Protein AF-A0A1V9XR32-F1 (afdb_monomer_lite)

Organism: NCBI:txid418985

InterPro domains:
  IPR031424 UPAR/Ly6 domain-containing protein Quiver-like [PF17064] (12-61)

Structure (mmCIF, N/CA/C/O backbone):
data_AF-A0A1V9XR32-F1
#
_entry.id   AF-A0A1V9XR32-F1
#
loop_
_atom_site.group_PDB
_atom_site.id
_atom_site.type_symbol
_atom_site.label_atom_id
_atom_site.label_alt_id
_atom_site.label_comp_id
_atom_site.label_asym_id
_atom_site.label_entity_id
_atom_site.label_seq_id
_atom_site.pdbx_PDB_ins_code
_atom_site.Cartn_x
_atom_site.Cartn_y
_atom_site.Cartn_z
_atom_site.occupancy
_atom_site.B_iso_or_equiv
_atom_site.auth_seq_id
_atom_site.auth_comp_id
_atom_site.auth_asym_id
_atom_site.auth_atom_id
_atom_site.pdbx_PDB_model_num
ATOM 1 N N . MET A 1 1 ? 38.010 -7.715 -10.475 1.00 38.09 1 MET A N 1
ATOM 2 C CA . MET A 1 1 ? 37.285 -7.477 -9.208 1.00 38.09 1 MET A CA 1
ATOM 3 C C . MET A 1 1 ? 35.847 -7.130 -9.558 1.00 38.09 1 MET A C 1
ATOM 5 O O . MET A 1 1 ? 35.606 -6.040 -10.053 1.00 38.09 1 MET A O 1
ATOM 9 N N . ILE A 1 2 ? 34.921 -8.083 -9.429 1.00 45.72 2 ILE A N 1
ATOM 10 C CA . ILE A 1 2 ? 33.496 -7.847 -9.698 1.00 45.72 2 ILE A CA 1
ATOM 11 C C . ILE A 1 2 ? 32.897 -7.323 -8.393 1.00 45.72 2 ILE A C 1
ATOM 13 O O . ILE A 1 2 ? 32.609 -8.096 -7.482 1.00 45.72 2 ILE A O 1
ATOM 17 N N . SER A 1 3 ? 32.801 -6.000 -8.270 1.00 56.41 3 SER A N 1
ATOM 18 C CA . SER A 1 3 ? 32.090 -5.364 -7.162 1.00 56.41 3 SER A CA 1
ATOM 19 C C . SER A 1 3 ? 30.591 -5.536 -7.384 1.00 56.41 3 SER A C 1
ATOM 21 O O . SER A 1 3 ? 29.987 -4.832 -8.191 1.00 56.41 3 SER A O 1
ATOM 23 N N . PHE A 1 4 ? 29.993 -6.486 -6.668 1.00 56.97 4 PHE A N 1
ATOM 24 C CA . PHE A 1 4 ? 28.546 -6.587 -6.527 1.00 56.97 4 PHE A CA 1
ATOM 25 C C . PHE A 1 4 ? 28.066 -5.424 -5.656 1.00 56.97 4 PHE A C 1
ATOM 27 O O . PHE A 1 4 ? 28.194 -5.442 -4.434 1.00 56.97 4 PHE A O 1
ATOM 34 N N . CYS A 1 5 ? 27.542 -4.383 -6.300 1.00 55.00 5 CYS A N 1
ATOM 35 C CA . CYS A 1 5 ? 26.789 -3.344 -5.616 1.00 55.00 5 CYS A CA 1
ATOM 36 C C . CYS A 1 5 ? 25.419 -3.938 -5.257 1.00 55.00 5 CYS A C 1
ATOM 38 O O . CYS A 1 5 ? 24.526 -4.021 -6.100 1.00 55.00 5 CYS A O 1
ATOM 40 N N . SER A 1 6 ? 25.276 -4.431 -4.025 1.00 57.62 6 SER A N 1
ATOM 41 C CA . SER A 1 6 ? 23.984 -4.855 -3.483 1.00 57.62 6 SER A CA 1
ATOM 42 C C . SER A 1 6 ? 23.112 -3.622 -3.263 1.00 57.62 6 SER A C 1
ATOM 44 O O . SER A 1 6 ? 23.097 -3.042 -2.180 1.00 57.62 6 SER A O 1
ATOM 46 N N . PHE A 1 7 ? 22.387 -3.205 -4.301 1.00 56.06 7 PHE A N 1
ATOM 47 C CA . PHE A 1 7 ? 21.276 -2.276 -4.144 1.00 56.06 7 PHE A CA 1
ATOM 48 C C . PHE A 1 7 ? 20.197 -2.991 -3.329 1.00 56.06 7 PHE A C 1
ATOM 50 O O . PHE A 1 7 ? 19.566 -3.937 -3.804 1.00 56.06 7 PHE A O 1
ATOM 57 N N . SER A 1 8 ? 20.001 -2.578 -2.079 1.00 56.31 8 SER A N 1
ATOM 58 C CA . SER A 1 8 ? 18.850 -2.992 -1.286 1.00 56.31 8 SER A CA 1
ATOM 59 C C . SER A 1 8 ? 17.587 -2.498 -1.994 1.00 56.31 8 SER A C 1
ATOM 61 O O . SER A 1 8 ? 17.232 -1.323 -1.936 1.00 56.31 8 SER A O 1
ATOM 63 N N . ALA A 1 9 ? 16.919 -3.393 -2.723 1.00 57.72 9 ALA A N 1
ATOM 64 C CA . ALA A 1 9 ? 15.643 -3.111 -3.362 1.00 57.72 9 ALA A CA 1
ATOM 65 C C . ALA A 1 9 ? 14.566 -2.946 -2.277 1.00 57.72 9 ALA A C 1
ATOM 67 O O . ALA A 1 9 ? 13.857 -3.888 -1.931 1.00 57.72 9 ALA A O 1
ATOM 68 N N . MET A 1 10 ? 14.470 -1.747 -1.701 1.00 65.25 10 MET A N 1
ATOM 69 C CA . MET A 1 10 ? 13.364 -1.350 -0.835 1.00 65.25 10 MET A CA 1
ATOM 70 C C . MET A 1 10 ? 12.113 -1.248 -1.707 1.00 65.25 10 MET A C 1
ATOM 72 O O . MET A 1 10 ? 11.940 -0.299 -2.471 1.00 65.25 10 MET A O 1
ATOM 76 N N . SER A 1 11 ? 11.270 -2.275 -1.656 1.00 71.50 11 SER A N 1
ATOM 77 C CA . SER A 1 11 ? 9.988 -2.285 -2.344 1.00 71.50 11 SER A CA 1
ATOM 78 C C . SER A 1 11 ? 8.919 -1.599 -1.496 1.00 71.50 11 SER A C 1
ATOM 80 O O . SER A 1 11 ? 8.922 -1.675 -0.266 1.00 71.50 11 SER A O 1
ATOM 82 N N . ILE A 1 12 ? 8.017 -0.872 -2.154 1.00 83.56 12 ILE A N 1
ATOM 83 C CA . ILE A 1 12 ? 6.955 -0.141 -1.462 1.00 83.56 12 ILE A CA 1
ATOM 84 C C . ILE A 1 12 ? 5.841 -1.113 -1.117 1.00 83.56 12 ILE A C 1
ATOM 86 O O . ILE A 1 12 ? 5.152 -1.627 -1.997 1.00 83.56 12 ILE A O 1
ATOM 90 N N . LYS A 1 13 ? 5.681 -1.320 0.185 1.00 85.44 13 LYS A N 1
ATOM 91 C CA . LYS A 1 13 ? 4.730 -2.232 0.805 1.00 85.44 13 LYS A CA 1
ATOM 92 C C . LYS A 1 13 ? 3.558 -1.444 1.376 1.00 85.44 13 LYS A C 1
ATOM 94 O O . LYS A 1 13 ? 3.765 -0.592 2.237 1.00 85.44 13 LYS A O 1
ATOM 99 N N . CYS A 1 14 ? 2.341 -1.742 0.932 1.00 87.25 14 CYS A N 1
ATOM 100 C CA . CYS A 1 14 ? 1.129 -1.118 1.462 1.00 87.25 14 CYS A CA 1
ATOM 101 C C . CYS A 1 14 ? 0.030 -2.164 1.687 1.00 87.25 14 CYS A C 1
ATOM 103 O O . CYS A 1 14 ? -0.015 -3.190 1.006 1.00 87.25 14 CYS A O 1
ATOM 105 N N . TRP A 1 15 ? -0.898 -1.872 2.596 1.00 87.44 15 TRP A N 1
ATOM 106 C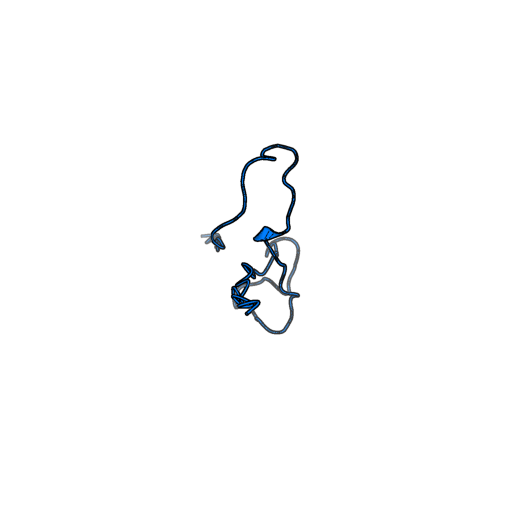 CA . TRP A 1 15 ? -2.170 -2.588 2.660 1.00 87.44 15 TRP A CA 1
ATOM 107 C C . TRP A 1 15 ? -3.100 -2.071 1.566 1.00 87.44 15 TRP A C 1
ATOM 109 O O . TRP A 1 15 ? -3.276 -0.860 1.415 1.00 87.44 15 TRP A O 1
ATOM 119 N N . GLU A 1 16 ? -3.700 -2.987 0.815 1.00 85.44 16 GLU A N 1
ATOM 120 C CA . GLU A 1 16 ? -4.797 -2.679 -0.094 1.00 85.44 16 GLU A CA 1
ATOM 121 C C . GLU A 1 16 ? -6.082 -3.230 0.508 1.00 85.44 16 GLU A C 1
ATOM 123 O O . GLU A 1 16 ? -6.268 -4.440 0.581 1.00 85.44 16 GLU A O 1
ATOM 128 N N . CYS A 1 17 ? -6.955 -2.339 0.967 1.00 84.56 17 CYS A N 1
ATOM 129 C CA . CYS A 1 17 ? -8.254 -2.720 1.492 1.00 84.56 17 CYS A CA 1
ATOM 130 C C . CYS A 1 17 ? -9.258 -1.577 1.357 1.00 84.56 17 CYS A C 1
ATOM 132 O O . CYS A 1 17 ? -8.882 -0.400 1.301 1.00 84.56 17 CYS A O 1
ATOM 134 N N . LYS A 1 18 ? -10.548 -1.921 1.288 1.00 83.56 18 LYS A N 1
ATOM 135 C CA . LYS A 1 18 ? -11.643 -0.948 1.306 1.00 83.56 18 LYS A CA 1
ATOM 136 C C . LYS A 1 18 ? -12.524 -1.229 2.510 1.00 83.56 18 LYS A C 1
ATOM 138 O O . LYS A 1 18 ? -13.239 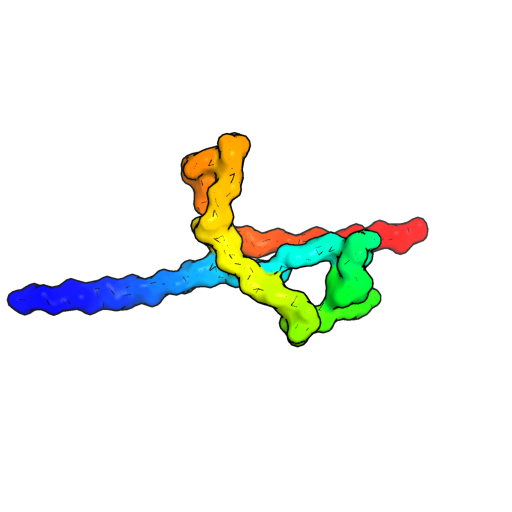-2.219 2.519 1.00 83.56 18 LYS A O 1
ATOM 143 N N . SER A 1 19 ? -12.555 -0.313 3.475 1.00 80.44 19 SER A N 1
ATOM 144 C CA . SER A 1 19 ? -13.347 -0.460 4.708 1.00 80.44 19 SER A CA 1
ATOM 145 C C . SER A 1 19 ? -14.852 -0.663 4.483 1.00 80.44 19 SER A C 1
ATOM 147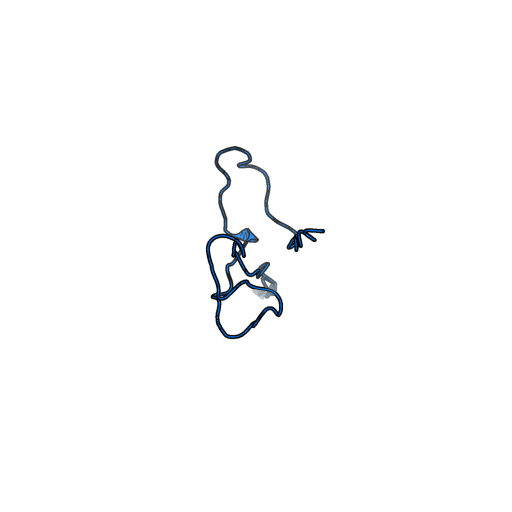 O O . SER A 1 19 ? -15.537 -1.169 5.361 1.00 80.44 19 SER A O 1
ATOM 149 N N . HIS A 1 20 ? -15.380 -0.274 3.317 1.00 79.12 20 HIS A N 1
ATOM 150 C CA . HIS A 1 20 ? -16.777 -0.520 2.952 1.00 79.12 20 HIS A CA 1
ATOM 151 C C . HIS A 1 20 ? -17.063 -1.984 2.571 1.00 79.12 20 HIS A C 1
ATOM 153 O O . HIS A 1 20 ? -18.185 -2.442 2.748 1.00 79.12 20 HIS A O 1
ATOM 159 N N . ALA A 1 21 ? -16.073 -2.697 2.029 1.00 83.06 21 ALA A N 1
ATOM 160 C CA . ALA A 1 21 ? -16.217 -4.079 1.570 1.00 83.06 21 ALA A CA 1
ATOM 161 C C . ALA A 1 21 ? -15.582 -5.083 2.546 1.00 83.06 21 ALA A C 1
ATOM 163 O O . ALA A 1 21 ? -16.115 -6.170 2.743 1.00 83.06 21 ALA A O 1
ATOM 164 N N . ASP A 1 22 ? -14.469 -4.700 3.174 1.00 81.69 22 ASP A N 1
ATOM 165 C CA . ASP A 1 22 ? -13.675 -5.549 4.053 1.00 81.69 22 ASP A CA 1
ATOM 166 C C . ASP A 1 22 ? -13.828 -5.100 5.518 1.00 81.69 22 ASP A C 1
ATOM 168 O O . ASP A 1 22 ? -13.259 -4.068 5.898 1.00 81.69 22 ASP A O 1
ATOM 172 N N . PRO A 1 23 ? -14.521 -5.870 6.383 1.00 81.31 23 PRO A N 1
ATOM 173 C CA . PRO A 1 23 ? -14.673 -5.525 7.801 1.00 81.31 23 PRO A CA 1
ATOM 174 C C . PRO A 1 23 ? -13.338 -5.545 8.565 1.00 81.31 23 PRO A C 1
ATOM 176 O O . PRO A 1 23 ? -13.201 -4.869 9.578 1.00 81.31 23 PRO A O 1
ATOM 179 N N . LEU A 1 24 ? -12.327 -6.258 8.053 1.00 81.06 24 LEU A N 1
ATOM 180 C CA . LEU A 1 24 ? -10.959 -6.275 8.597 1.00 81.06 24 LEU A CA 1
ATOM 181 C C . LEU A 1 24 ? -10.215 -4.941 8.391 1.00 81.06 24 LEU A C 1
ATOM 183 O O . LEU A 1 24 ? -9.249 -4.645 9.084 1.00 81.06 24 LEU A O 1
ATOM 187 N N . CYS A 1 25 ? -10.679 -4.119 7.447 1.00 81.25 25 CYS A N 1
ATOM 188 C CA . CYS A 1 25 ? -10.146 -2.787 7.158 1.00 81.25 25 CYS A CA 1
ATOM 189 C C . CYS A 1 25 ? -10.968 -1.674 7.838 1.00 81.25 25 CYS A C 1
ATOM 191 O O . CYS A 1 25 ? -10.906 -0.513 7.427 1.00 81.25 25 CYS A O 1
ATOM 193 N N . ALA A 1 26 ? -11.787 -2.014 8.839 1.00 79.12 26 ALA A N 1
ATOM 194 C CA . ALA A 1 26 ? -12.576 -1.050 9.597 1.00 79.12 26 ALA A CA 1
ATOM 195 C C . ALA A 1 26 ? -11.697 -0.116 10.454 1.00 79.12 26 ALA A C 1
ATOM 197 O O . ALA A 1 26 ? -10.481 -0.269 10.555 1.00 79.12 26 ALA A O 1
ATOM 198 N N . ASP A 1 27 ? -12.324 0.900 11.048 1.00 7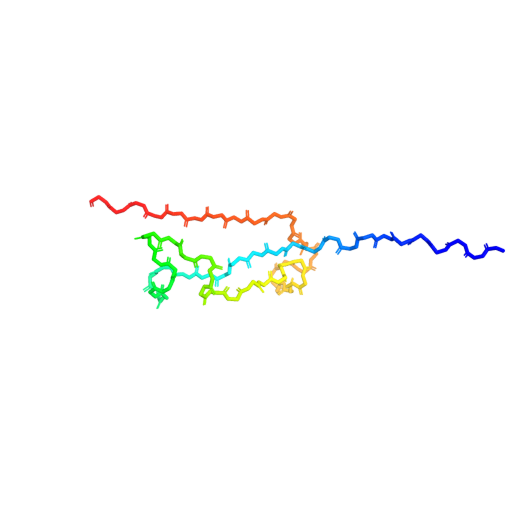5.56 27 ASP A N 1
ATOM 199 C CA . ASP A 1 27 ? -11.715 1.763 12.063 1.00 75.56 27 ASP A CA 1
ATOM 200 C C . ASP A 1 27 ? -12.200 1.239 13.429 1.00 75.56 27 ASP A C 1
ATOM 202 O O . ASP A 1 27 ? -13.412 1.238 13.654 1.00 75.56 27 ASP A O 1
ATOM 206 N N . PRO A 1 28 ? -11.328 0.758 14.332 1.00 80.62 28 PRO A N 1
ATOM 207 C CA . PRO A 1 28 ? -9.864 0.791 14.289 1.00 80.62 28 PRO A CA 1
ATOM 208 C C . PRO A 1 28 ? -9.235 -0.258 13.352 1.00 80.62 28 PRO A C 1
ATOM 210 O O . PRO A 1 28 ? -9.674 -1.401 13.293 1.00 80.62 28 PRO A O 1
ATOM 213 N N . PHE A 1 29 ? -8.164 0.140 12.656 1.00 81.56 29 PHE A N 1
ATOM 214 C CA . PHE A 1 29 ? -7.444 -0.708 11.698 1.00 81.56 29 PHE A CA 1
ATOM 215 C C . PHE A 1 29 ? -6.501 -1.697 12.398 1.00 81.56 29 PHE A C 1
ATOM 217 O O . PHE A 1 29 ? -5.627 -1.267 13.155 1.00 81.56 29 PHE A O 1
ATOM 224 N N . ASP A 1 30 ? -6.620 -2.988 12.076 1.00 83.00 30 ASP A N 1
ATOM 225 C CA . ASP A 1 30 ? -5.742 -4.055 12.570 1.00 83.00 30 ASP A CA 1
ATOM 226 C C . ASP A 1 30 ? -4.712 -4.472 11.502 1.00 83.00 30 ASP A C 1
ATOM 228 O O . ASP A 1 30 ? -5.049 -5.044 10.464 1.00 83.00 30 ASP A O 1
ATOM 232 N N . ASN A 1 31 ? -3.429 -4.205 11.763 1.00 83.12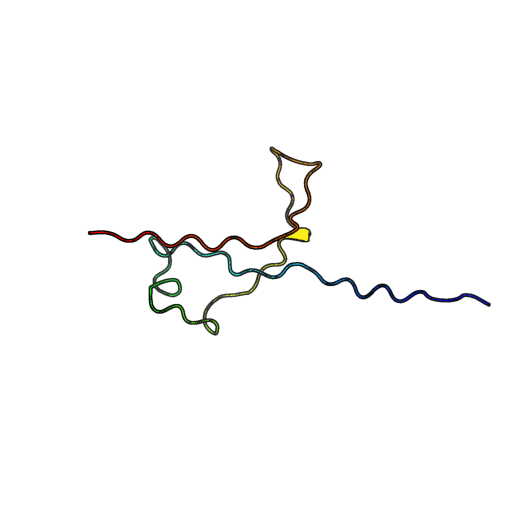 31 ASN A N 1
ATOM 233 C CA . ASN A 1 31 ? -2.333 -4.438 10.817 1.00 83.12 31 ASN A CA 1
ATOM 234 C C . ASN A 1 31 ? -1.904 -5.913 10.680 1.00 83.12 31 ASN A C 1
ATOM 236 O O . ASN A 1 31 ? -1.070 -6.213 9.823 1.00 83.12 31 ASN A O 1
ATOM 240 N N . THR A 1 32 ? -2.460 -6.817 11.492 1.00 84.31 32 THR A N 1
ATOM 241 C CA . THR A 1 32 ? -2.121 -8.251 11.487 1.00 84.31 32 THR A CA 1
ATOM 242 C C . THR A 1 32 ? -3.023 -9.081 10.578 1.00 84.31 32 THR A C 1
ATOM 244 O O . THR A 1 32 ? -2.681 -10.204 10.211 1.00 84.31 32 THR A O 1
ATOM 247 N N . THR A 1 33 ? -4.171 -8.526 10.196 1.00 82.25 33 THR A N 1
ATOM 248 C CA . THR A 1 33 ? -5.256 -9.277 9.554 1.00 82.25 33 THR A CA 1
ATOM 249 C C . THR A 1 33 ? -5.210 -9.250 8.029 1.00 82.25 33 THR A C 1
ATOM 251 O O . THR A 1 33 ? -5.805 -10.112 7.385 1.00 82.25 33 THR A O 1
ATOM 254 N N . LEU A 1 34 ? -4.508 -8.280 7.435 1.00 84.56 34 LEU A N 1
ATOM 255 C CA . LEU A 1 34 ? -4.521 -8.033 5.994 1.00 84.56 34 LEU A CA 1
ATOM 256 C C . LEU A 1 34 ? -3.139 -8.235 5.360 1.00 84.56 34 LEU A C 1
ATOM 258 O O . LEU A 1 34 ? -2.134 -7.769 5.908 1.00 84.56 34 LEU A O 1
ATOM 262 N N . PRO A 1 35 ? -3.073 -8.875 4.178 1.00 84.31 35 PRO A N 1
ATOM 263 C CA . PRO A 1 35 ? -1.818 -9.090 3.481 1.00 84.31 35 PRO A CA 1
ATOM 264 C C . PRO A 1 35 ? -1.234 -7.770 2.968 1.00 84.31 35 PRO A C 1
ATOM 266 O O . PRO A 1 35 ? -1.927 -6.891 2.451 1.00 84.31 35 PRO A O 1
ATOM 269 N N . ILE A 1 36 ? 0.084 -7.657 3.076 1.00 86.19 36 ILE A N 1
ATOM 270 C CA . ILE A 1 36 ? 0.849 -6.532 2.548 1.00 86.19 36 ILE A CA 1
ATOM 271 C C . ILE A 1 36 ? 1.113 -6.779 1.062 1.00 86.19 36 ILE A C 1
ATOM 273 O O . ILE A 1 36 ? 1.584 -7.851 0.685 1.00 86.19 36 ILE A O 1
ATOM 277 N N . THR A 1 37 ? 0.853 -5.780 0.217 1.00 86.12 37 THR A N 1
ATOM 278 C CA . THR A 1 37 ? 1.127 -5.864 -1.222 1.00 86.12 37 THR A CA 1
ATOM 279 C C . THR A 1 37 ? 2.302 -4.986 -1.640 1.00 86.12 37 THR A C 1
ATOM 281 O O . THR A 1 37 ? 2.462 -3.865 -1.162 1.00 86.12 37 THR A O 1
ATOM 284 N N . GLU A 1 38 ? 3.086 -5.479 -2.599 1.00 86.81 38 GLU A N 1
ATOM 285 C CA . GLU A 1 38 ? 4.171 -4.743 -3.253 1.00 86.81 38 GLU A CA 1
ATOM 286 C C . GLU A 1 38 ? 3.620 -3.811 -4.340 1.00 86.81 38 GLU A C 1
ATOM 288 O O . GLU A 1 38 ? 3.335 -4.228 -5.464 1.00 86.81 38 GLU A O 1
ATOM 293 N N . CYS A 1 39 ? 3.448 -2.534 -4.015 1.00 83.44 39 CYS A N 1
ATOM 294 C CA . CYS A 1 39 ? 2.835 -1.552 -4.907 1.00 83.44 39 CYS A CA 1
ATOM 295 C C . CYS A 1 39 ? 3.731 -1.154 -6.083 1.00 83.44 39 CYS A C 1
ATOM 297 O O . CYS A 1 39 ? 3.217 -0.855 -7.156 1.00 83.44 39 CYS A O 1
ATOM 299 N N . ASN A 1 40 ? 5.057 -1.185 -5.922 1.00 81.25 40 ASN A N 1
ATOM 300 C CA . ASN A 1 40 ? 5.994 -0.848 -7.001 1.00 81.25 40 ASN A CA 1
ATOM 301 C C . ASN A 1 40 ? 6.019 -1.888 -8.140 1.00 81.25 40 ASN A C 1
ATOM 303 O O . ASN A 1 40 ? 6.481 -1.584 -9.234 1.00 81.25 40 ASN A O 1
ATOM 307 N N . ARG A 1 41 ? 5.527 -3.107 -7.885 1.00 81.56 41 ARG A N 1
ATOM 308 C CA . ARG A 1 41 ? 5.425 -4.204 -8.859 1.00 81.56 41 ARG A CA 1
ATOM 309 C C . ARG A 1 41 ? 4.084 -4.235 -9.589 1.00 81.56 41 ARG A C 1
ATOM 311 O O . ARG A 1 41 ? 3.877 -5.095 -10.442 1.00 81.56 41 ARG A O 1
ATOM 318 N N . ARG A 1 42 ? 3.159 -3.336 -9.248 1.00 80.50 42 ARG A N 1
ATOM 319 C CA . ARG A 1 42 ? 1.842 -3.281 -9.882 1.00 80.50 42 ARG A CA 1
ATOM 320 C C . ARG A 1 42 ? 1.938 -2.600 -11.236 1.00 80.50 42 ARG A C 1
ATOM 322 O O . ARG A 1 42 ? 2.474 -1.504 -11.351 1.00 80.50 42 ARG A O 1
ATOM 329 N N . TYR A 1 43 ? 1.357 -3.244 -12.238 1.00 82.50 43 TYR A N 1
ATOM 330 C CA . TYR A 1 43 ? 1.195 -2.675 -13.564 1.00 82.50 43 TYR A CA 1
ATOM 331 C C . TYR A 1 43 ? -0.164 -1.979 -13.669 1.00 82.50 43 TYR A C 1
ATOM 333 O O . TYR A 1 43 ? -1.200 -2.583 -13.394 1.00 82.50 43 TYR A O 1
ATOM 341 N N . LEU A 1 44 ? -0.160 -0.709 -14.072 1.00 83.19 44 LEU A N 1
ATOM 342 C CA . LEU A 1 44 ? -1.369 0.073 -14.314 1.00 83.19 44 LEU A CA 1
ATOM 343 C C . LEU A 1 44 ? -1.548 0.220 -15.826 1.00 83.19 44 LEU A C 1
ATOM 345 O O . LEU A 1 44 ? -0.825 0.986 -16.457 1.00 83.19 44 LEU A O 1
ATOM 349 N N . SER A 1 45 ? -2.528 -0.471 -16.418 1.00 86.56 45 SER A N 1
ATOM 350 C CA . SER A 1 45 ? -2.759 -0.439 -17.876 1.00 86.56 45 SER A CA 1
ATOM 351 C C . SER A 1 45 ? -3.008 0.970 -18.422 1.00 86.56 45 SER A C 1
ATOM 353 O O . SER A 1 45 ? -2.691 1.259 -19.569 1.00 86.56 45 SER A O 1
ATOM 355 N N . HIS A 1 46 ? -3.567 1.854 -17.596 1.00 86.62 46 HIS A N 1
ATOM 356 C CA . HIS A 1 46 ? -3.835 3.252 -17.934 1.00 86.62 46 HIS A CA 1
ATOM 357 C C . HIS A 1 46 ? -2.632 4.183 -17.690 1.00 86.62 46 HIS A C 1
ATOM 359 O O . HIS A 1 46 ? -2.652 5.323 -18.143 1.00 86.62 46 HIS A O 1
ATOM 365 N N . MET A 1 47 ? -1.589 3.729 -16.985 1.00 86.31 47 MET A N 1
ATOM 366 C CA . MET A 1 47 ? -0.376 4.503 -16.690 1.00 86.31 47 MET A CA 1
ATOM 367 C C . MET A 1 47 ? 0.865 3.588 -16.690 1.00 86.31 47 MET A C 1
ATOM 369 O O . MET A 1 47 ? 1.480 3.376 -15.644 1.00 86.31 47 MET A O 1
ATOM 373 N N . PRO A 1 48 ? 1.256 3.030 -17.851 1.00 84.00 48 PRO A N 1
ATOM 374 C CA . PRO A 1 48 ? 2.302 2.006 -17.928 1.00 84.00 48 PRO A CA 1
ATOM 375 C C . PRO A 1 48 ? 3.714 2.532 -17.628 1.00 84.00 48 PRO A C 1
ATOM 377 O O . PRO A 1 48 ? 4.608 1.742 -17.341 1.00 84.00 48 PRO A O 1
ATOM 380 N N . SER A 1 49 ? 3.930 3.848 -17.702 1.00 84.88 49 SER A N 1
ATOM 381 C CA . SER A 1 49 ? 5.216 4.499 -17.423 1.00 84.88 49 SER A CA 1
ATOM 382 C C . SER A 1 49 ? 5.388 4.935 -15.966 1.00 84.88 49 SER A C 1
ATOM 384 O O . SER A 1 49 ? 6.462 5.412 -15.601 1.00 84.88 49 SER A O 1
ATOM 386 N N . LEU A 1 50 ? 4.352 4.801 -15.130 1.00 84.06 50 LEU A N 1
ATOM 387 C CA . LEU A 1 50 ? 4.395 5.233 -13.736 1.00 84.06 50 LEU A CA 1
ATOM 388 C C . LEU A 1 50 ? 4.665 4.055 -12.803 1.00 84.06 50 LEU A C 1
ATOM 390 O O . LEU A 1 50 ? 3.962 3.048 -12.820 1.00 84.06 50 LEU A O 1
ATOM 394 N N . VAL A 1 51 ? 5.645 4.237 -11.922 1.00 83.38 51 VAL A N 1
ATOM 395 C CA . VAL A 1 51 ? 5.927 3.328 -10.809 1.00 83.38 51 VAL A CA 1
ATOM 396 C C . VAL A 1 51 ? 5.455 3.992 -9.521 1.00 83.38 51 VAL A C 1
ATOM 398 O O . VAL A 1 51 ? 5.725 5.170 -9.286 1.00 83.38 51 VAL A O 1
ATOM 401 N N . ALA A 1 52 ? 4.746 3.247 -8.674 1.00 83.69 52 ALA A N 1
ATOM 402 C CA . ALA A 1 52 ? 4.324 3.752 -7.372 1.00 83.69 52 ALA A CA 1
ATOM 403 C C . ALA A 1 52 ? 5.546 4.059 -6.488 1.00 83.69 52 ALA A C 1
ATOM 405 O O . ALA A 1 52 ? 6.406 3.196 -6.321 1.00 83.69 52 ALA A O 1
ATOM 406 N N . THR A 1 53 ? 5.596 5.262 -5.904 1.00 84.62 53 THR A N 1
ATOM 407 C CA . THR A 1 53 ? 6.685 5.730 -5.019 1.00 84.62 53 THR A CA 1
ATOM 408 C C . THR A 1 53 ? 6.252 5.961 -3.564 1.00 84.62 53 THR A C 1
ATOM 410 O O . THR A 1 53 ? 7.102 6.089 -2.687 1.00 84.62 53 THR A O 1
ATOM 413 N N . MET A 1 54 ? 4.945 5.981 -3.277 1.00 82.88 54 MET A N 1
ATOM 414 C CA . MET A 1 54 ? 4.400 6.198 -1.931 1.00 82.88 54 MET A CA 1
ATOM 415 C C . MET A 1 54 ? 3.057 5.482 -1.720 1.00 82.88 54 MET A C 1
ATOM 417 O O . MET A 1 54 ? 2.300 5.281 -2.669 1.00 82.88 54 MET A O 1
ATOM 421 N N . CYS A 1 55 ? 2.738 5.137 -0.468 1.00 84.06 55 CYS A N 1
ATOM 422 C CA . CYS A 1 55 ? 1.417 4.637 -0.073 1.00 84.06 55 CYS A CA 1
ATOM 423 C C . CYS A 1 55 ? 0.480 5.805 0.270 1.00 84.06 55 CYS A C 1
ATOM 425 O O . CYS A 1 55 ? 0.889 6.752 0.942 1.00 84.06 55 CYS A O 1
ATOM 427 N N . ARG A 1 56 ? -0.804 5.715 -0.099 1.00 82.56 56 ARG A N 1
ATOM 428 C CA . ARG A 1 56 ? -1.834 6.680 0.321 1.00 82.56 56 ARG A CA 1
ATOM 429 C C . ARG A 1 56 ? -2.835 6.017 1.263 1.00 82.56 56 ARG A C 1
ATOM 431 O O . ARG A 1 56 ? -3.483 5.051 0.880 1.00 82.56 56 ARG A O 1
ATOM 438 N N . LYS A 1 57 ? -3.024 6.589 2.456 1.00 82.12 57 LYS A N 1
ATOM 439 C CA . LYS A 1 57 ? -4.138 6.247 3.355 1.00 82.12 57 LYS A CA 1
ATOM 440 C C . LYS A 1 57 ? -5.303 7.204 3.104 1.00 82.12 57 LYS A C 1
ATOM 442 O O . LYS A 1 57 ? -5.117 8.418 3.131 1.00 82.12 57 LYS A O 1
ATOM 447 N N . ILE A 1 58 ? -6.498 6.669 2.872 1.00 79.75 58 ILE A N 1
ATOM 448 C CA . ILE A 1 58 ? -7.733 7.450 2.720 1.00 79.75 58 ILE A CA 1
ATOM 449 C C . ILE A 1 58 ? -8.674 7.029 3.847 1.00 79.75 58 ILE A C 1
ATOM 451 O O . ILE A 1 58 ? -8.966 5.848 3.991 1.00 79.75 58 ILE A O 1
ATOM 455 N N . ARG A 1 59 ? -9.128 7.986 4.661 1.00 76.06 59 ARG A N 1
ATOM 456 C CA . ARG A 1 59 ? -10.108 7.754 5.729 1.00 76.06 59 ARG A CA 1
ATOM 457 C C . ARG A 1 59 ? -11.304 8.662 5.484 1.00 76.06 59 ARG A C 1
ATOM 459 O O . ARG A 1 59 ? -11.150 9.880 5.487 1.00 76.06 59 ARG A O 1
ATOM 466 N N . GLN A 1 60 ? -12.473 8.072 5.271 1.00 74.00 60 GLN A N 1
ATOM 467 C CA . GLN A 1 60 ? -13.723 8.813 5.153 1.00 74.00 60 GLN A CA 1
ATOM 468 C C . GLN A 1 60 ? -14.334 8.977 6.550 1.00 74.00 60 GLN A C 1
ATOM 470 O O . GLN A 1 60 ? -14.546 7.987 7.243 1.00 74.00 60 GLN A O 1
ATOM 475 N N . LYS A 1 61 ? -14.586 10.221 6.974 1.00 72.62 61 LYS A N 1
ATOM 476 C CA . LYS A 1 61 ? -15.399 10.515 8.163 1.00 72.62 61 LYS A CA 1
ATOM 477 C C . LYS A 1 61 ? -16.837 10.712 7.701 1.00 72.62 61 LYS A C 1
ATOM 479 O O . LYS A 1 61 ? -17.080 11.573 6.859 1.00 72.62 61 LYS A O 1
ATOM 484 N N . VAL A 1 62 ? -17.749 9.899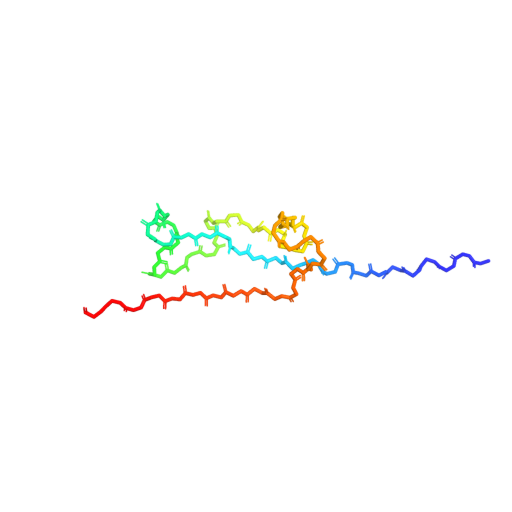 8.215 1.00 73.19 62 VAL A N 1
ATOM 485 C CA . VAL A 1 62 ? -19.192 10.057 8.003 1.00 73.19 62 VAL A CA 1
ATOM 486 C C . VAL A 1 62 ? -19.726 10.800 9.225 1.00 73.19 62 VAL A C 1
ATOM 488 O O . VAL A 1 62 ? -19.434 10.381 10.346 1.00 73.19 62 VAL A O 1
ATOM 491 N N . PHE A 1 63 ? -20.389 11.931 8.999 1.00 70.56 63 PHE A N 1
ATOM 492 C CA . PHE A 1 63 ? -21.078 12.707 10.031 1.00 70.56 63 PHE A CA 1
ATOM 493 C C . PHE A 1 63 ? -22.566 12.378 10.006 1.00 70.56 63 PHE A C 1
ATOM 495 O O . PHE A 1 63 ? -23.067 12.110 8.888 1.00 70.56 63 PHE A O 1
#

Sequence (63 aa):
MISFCSFSAMSIKCWECKSHADPLCADPFDNTTLPITECNRRYLSHMPSLVATMCRKIRQKVF

Foldseek 3Di:
DDDDPPDPPPFAKDFDDDVVVDVCCHPVHDPVPTDIDRQQPDADPVCRPDGDDYDDDDDDDDD

Radius of gyration: 16.5 Å; chains: 1; bounding box: 58×22×32 Å

pLDDT: mean 77.68, std 11.07, range [38.09, 87.44]

Secondary structure (DSSP, 8-state):
------------EEE---TTT-GGGSSSP-TTSS-EEEGGG---TT-TT----S-----PPP-